Protein AF-A0A2H0JA52-F1 (afdb_monomer_lite)

Secondary structure (DSSP, 8-state):
----PPP---HHHHHHHHTT-SS-EEEETTEEEE-SSS-S--S---SS-SEEEEEE-TTTHHHIIIIIHHHHHT-TT--EEEEEESSSS-EEEEEB-TTS-BPPPEEESSSEEEETTTTEEEEHHHHTTT--------S-S-S--

Structure (mmCIF, N/CA/C/O backbone):
data_AF-A0A2H0JA52-F1
#
_entry.id   AF-A0A2H0JA52-F1
#
loop_
_atom_site.group_PDB
_atom_site.id
_atom_site.type_symbol
_atom_site.label_atom_id
_atom_site.label_alt_id
_atom_site.label_comp_id
_atom_site.label_asym_id
_atom_site.label_entity_id
_atom_site.label_seq_id
_atom_site.pdbx_PDB_ins_code
_atom_site.Cartn_x
_atom_site.Cartn_y
_atom_site.Cartn_z
_atom_site.occupancy
_atom_site.B_iso_or_equiv
_atom_site.auth_seq_id
_atom_site.auth_comp_id
_atom_site.auth_asym_id
_atom_site.auth_atom_id
_atom_site.pdbx_PDB_model_num
ATOM 1 N N . MET A 1 1 ? 27.236 -18.637 8.929 1.00 31.56 1 MET A N 1
ATOM 2 C CA . MET A 1 1 ? 26.525 -18.812 10.217 1.00 31.56 1 MET A CA 1
ATOM 3 C C . MET A 1 1 ? 25.164 -19.411 9.910 1.00 31.56 1 MET A C 1
ATOM 5 O O . MET A 1 1 ? 24.569 -18.940 8.946 1.00 31.56 1 MET A O 1
ATOM 9 N N . PRO A 1 2 ? 24.688 -20.447 10.620 1.00 35.12 2 PRO A N 1
ATOM 10 C CA . PRO A 1 2 ? 23.358 -20.975 10.359 1.00 35.12 2 PRO A CA 1
ATOM 11 C C . PRO A 1 2 ? 22.307 -19.970 10.848 1.00 35.12 2 PRO A C 1
ATOM 13 O O . PRO A 1 2 ? 22.485 -19.312 11.874 1.00 35.12 2 PRO A O 1
ATOM 16 N N . LEU A 1 3 ? 21.261 -19.817 10.042 1.00 37.00 3 LEU A N 1
ATOM 17 C CA . LEU A 1 3 ? 20.153 -18.884 10.218 1.00 37.00 3 LEU A CA 1
ATOM 18 C C . LEU A 1 3 ? 19.351 -19.261 11.474 1.00 37.00 3 LEU A C 1
ATOM 20 O O . LEU A 1 3 ? 18.951 -20.414 11.628 1.00 37.00 3 LEU A O 1
ATOM 24 N N . ALA A 1 4 ? 19.119 -18.302 12.371 1.00 36.66 4 ALA A N 1
ATOM 25 C CA . ALA A 1 4 ? 18.266 -18.505 13.536 1.00 36.66 4 ALA A CA 1
ATOM 26 C C . ALA A 1 4 ? 16.792 -18.420 13.112 1.00 36.66 4 ALA A C 1
ATOM 28 O O . ALA A 1 4 ? 16.261 -17.336 12.877 1.00 36.66 4 ALA A O 1
ATOM 29 N N . PHE A 1 5 ? 16.151 -19.581 12.999 1.00 42.31 5 PHE A N 1
ATOM 30 C CA . PHE A 1 5 ? 14.701 -19.727 12.896 1.00 42.31 5 PHE A CA 1
ATOM 31 C C . PHE A 1 5 ? 14.052 -19.146 14.166 1.00 42.31 5 PHE A C 1
ATOM 33 O O . PHE A 1 5 ? 14.376 -19.583 15.272 1.00 42.31 5 PHE A O 1
ATOM 40 N N . LYS A 1 6 ? 13.177 -18.140 14.031 1.00 45.50 6 LYS A N 1
ATOM 41 C CA . LYS A 1 6 ? 12.322 -17.672 15.136 1.00 45.50 6 LYS A CA 1
ATOM 42 C C . LYS A 1 6 ? 11.034 -18.511 15.164 1.00 45.50 6 LYS A C 1
ATOM 44 O O . LYS A 1 6 ? 10.578 -18.908 14.096 1.00 45.50 6 LYS A O 1
ATOM 49 N N . PRO A 1 7 ? 10.483 -18.803 16.356 1.00 47.38 7 PRO A N 1
ATOM 50 C CA . PRO A 1 7 ? 9.325 -19.683 16.515 1.00 47.38 7 PRO A CA 1
ATOM 51 C C . PRO A 1 7 ? 8.105 -19.129 15.774 1.00 47.38 7 PRO A C 1
ATOM 53 O O . PRO A 1 7 ? 7.997 -17.913 15.615 1.00 47.38 7 PRO A O 1
ATOM 56 N N . GLU A 1 8 ? 7.213 -20.026 15.346 1.00 51.06 8 GLU A N 1
ATOM 57 C CA . GLU A 1 8 ? 5.939 -19.700 14.696 1.00 51.06 8 GLU A CA 1
ATOM 58 C C . GLU A 1 8 ? 5.196 -18.624 15.500 1.00 51.06 8 GLU A C 1
ATOM 60 O O . GLU A 1 8 ? 4.712 -18.865 16.608 1.00 51.06 8 GLU A O 1
ATOM 65 N N . LEU A 1 9 ? 5.175 -17.403 14.967 1.00 63.25 9 LEU A N 1
ATOM 66 C CA . LEU A 1 9 ? 4.482 -16.273 15.565 1.00 63.25 9 LEU A CA 1
ATOM 67 C C . LEU A 1 9 ? 3.053 -16.288 15.010 1.00 63.25 9 LEU A C 1
ATOM 69 O O . LEU A 1 9 ? 2.864 -16.436 13.806 1.00 63.25 9 LEU A O 1
ATOM 73 N N . THR A 1 10 ? 2.041 -16.173 15.865 1.00 65.88 10 THR A N 1
ATOM 74 C CA . THR A 1 10 ? 0.652 -16.007 15.410 1.00 65.88 10 THR A CA 1
ATOM 75 C C . THR A 1 10 ? 0.396 -14.543 15.051 1.00 65.88 10 THR A C 1
ATOM 77 O O . THR A 1 10 ? 1.053 -13.651 15.592 1.00 65.88 10 THR A O 1
ATOM 80 N N . ALA A 1 11 ? -0.572 -14.285 14.166 1.00 56.50 11 ALA A N 1
ATOM 81 C CA . ALA A 1 11 ? -0.950 -12.923 13.781 1.00 56.50 11 ALA A CA 1
ATOM 82 C C . ALA A 1 11 ? -1.340 -12.065 15.002 1.00 56.50 11 ALA A C 1
ATOM 84 O O . ALA A 1 11 ? -0.894 -10.930 15.120 1.00 56.50 11 ALA A O 1
ATOM 85 N N . ASP A 1 12 ? -2.075 -12.634 15.962 1.00 63.62 12 ASP A N 1
ATOM 86 C CA . ASP A 1 12 ? -2.503 -11.921 17.174 1.00 63.62 12 ASP A CA 1
ATOM 87 C C . ASP A 1 12 ? -1.321 -11.503 18.061 1.00 63.62 12 ASP A C 1
ATOM 89 O O . ASP A 1 12 ? -1.255 -10.368 18.536 1.00 63.62 12 ASP A O 1
ATOM 93 N N . ASN A 1 13 ? -0.348 -12.402 18.247 1.00 65.81 13 ASN A N 1
ATOM 94 C CA . ASN A 1 13 ? 0.852 -12.111 19.032 1.00 65.81 13 ASN A CA 1
ATOM 95 C C . ASN A 1 13 ? 1.742 -11.085 18.323 1.00 65.81 13 ASN A C 1
ATOM 97 O O . ASN A 1 13 ? 2.335 -10.226 18.970 1.00 65.81 13 ASN A O 1
ATOM 101 N N . TYR A 1 14 ? 1.811 -11.158 16.993 1.00 61.88 14 TYR A N 1
ATOM 102 C CA . TYR A 1 14 ? 2.500 -10.168 16.178 1.00 61.88 14 TYR A CA 1
ATOM 103 C C . TYR A 1 14 ? 1.879 -8.774 16.333 1.00 61.88 14 TYR A C 1
ATOM 105 O O . TYR A 1 14 ? 2.594 -7.819 16.625 1.00 61.88 14 TYR A O 1
ATOM 113 N N . LEU A 1 15 ? 0.555 -8.661 16.197 1.00 64.38 15 LEU A N 1
ATOM 114 C CA . LEU A 1 15 ? -0.159 -7.388 16.301 1.00 64.38 15 LEU A CA 1
ATOM 115 C C . LEU A 1 15 ? -0.010 -6.756 17.692 1.00 64.38 15 LEU A C 1
ATOM 117 O O . LEU A 1 15 ? 0.210 -5.549 17.792 1.00 64.38 15 LEU A O 1
ATOM 121 N N . ALA A 1 16 ? -0.068 -7.561 18.758 1.00 68.62 16 ALA A N 1
ATOM 122 C CA . ALA A 1 16 ? 0.134 -7.086 20.127 1.00 68.62 16 ALA A CA 1
ATOM 123 C C . ALA A 1 16 ? 1.535 -6.481 20.341 1.00 68.62 16 ALA A C 1
ATOM 125 O O . ALA A 1 16 ? 1.668 -5.421 20.957 1.00 68.62 16 ALA A O 1
ATOM 126 N N . ASP A 1 17 ? 2.569 -7.127 19.799 1.00 61.25 17 ASP A N 1
ATOM 127 C CA . ASP A 1 17 ? 3.955 -6.662 19.887 1.00 61.25 17 ASP A CA 1
ATOM 128 C C . ASP A 1 17 ? 4.242 -5.462 18.971 1.00 61.25 17 ASP A C 1
ATOM 130 O O . ASP A 1 17 ? 5.067 -4.609 19.307 1.00 61.25 17 ASP A O 1
ATOM 134 N N . GLU A 1 18 ? 3.598 -5.398 17.808 1.00 61.66 18 GLU A N 1
ATOM 135 C CA . GLU A 1 18 ? 3.798 -4.356 16.799 1.00 61.66 18 GLU A CA 1
ATOM 136 C C . GLU A 1 18 ? 3.216 -3.004 17.241 1.00 61.66 18 GLU A C 1
ATOM 138 O O . GLU A 1 18 ? 3.827 -1.961 17.008 1.00 61.66 18 GLU A O 1
ATOM 143 N N . LEU A 1 19 ? 2.098 -3.007 17.978 1.00 58.84 19 LEU A N 1
ATOM 144 C CA . LEU A 1 19 ? 1.486 -1.797 18.551 1.00 58.84 19 LEU A CA 1
ATOM 145 C C . LEU A 1 19 ? 2.420 -1.020 19.496 1.00 58.84 19 LEU A C 1
ATOM 147 O O . LEU A 1 19 ? 2.225 0.176 19.712 1.00 58.84 19 LEU A O 1
ATOM 151 N N . ALA A 1 20 ? 3.435 -1.679 20.058 1.00 61.44 20 ALA A N 1
ATOM 152 C CA . ALA A 1 20 ? 4.396 -1.079 20.980 1.00 61.44 20 ALA A CA 1
ATOM 153 C C . ALA A 1 20 ? 5.701 -0.609 20.304 1.00 61.44 20 ALA A C 1
ATOM 155 O O . ALA A 1 20 ? 6.585 -0.082 20.986 1.00 61.44 20 ALA A O 1
ATOM 156 N N . ARG A 1 21 ? 5.869 -0.817 18.989 1.00 55.16 21 ARG A N 1
ATOM 157 C CA . ARG A 1 21 ? 7.149 -0.612 18.291 1.00 55.16 21 ARG A CA 1
ATOM 158 C C . ARG A 1 21 ? 7.160 0.659 17.451 1.00 55.16 21 ARG A C 1
ATOM 160 O O . ARG A 1 21 ? 6.207 1.004 16.766 1.00 55.16 21 ARG A O 1
ATOM 167 N N . SER A 1 22 ? 8.309 1.333 17.455 1.00 41.34 22 SER A N 1
ATOM 168 C CA . SER A 1 22 ? 8.590 2.483 16.585 1.00 41.34 22 SER A CA 1
ATOM 169 C C . SER A 1 22 ? 8.978 2.090 15.155 1.00 41.34 22 SER A C 1
ATOM 171 O O . SER A 1 22 ? 9.063 2.952 14.286 1.00 41.34 22 SER A O 1
ATOM 173 N N . THR A 1 23 ? 9.267 0.810 14.917 1.00 45.72 23 THR A N 1
ATOM 174 C CA . THR A 1 23 ? 9.684 0.265 13.620 1.00 45.72 23 THR A CA 1
ATOM 175 C C . THR A 1 23 ? 8.641 -0.731 13.161 1.00 45.72 23 THR A C 1
ATOM 177 O O . THR A 1 23 ? 8.279 -1.610 13.945 1.00 45.72 23 THR A O 1
ATOM 180 N N . ARG A 1 24 ? 8.191 -0.584 11.908 1.00 56.16 24 ARG A N 1
ATOM 181 C CA . ARG A 1 24 ? 7.133 -1.417 11.345 1.00 56.16 24 ARG A CA 1
ATOM 182 C C . ARG A 1 24 ? 7.670 -2.668 10.657 1.00 56.16 24 ARG A C 1
ATOM 184 O O . ARG A 1 24 ? 8.705 -2.625 9.990 1.00 56.16 24 ARG A O 1
ATOM 191 N N . HIS A 1 25 ? 6.954 -3.767 10.808 1.00 60.38 25 HIS A N 1
ATOM 192 C CA . HIS A 1 25 ? 7.265 -5.065 10.231 1.00 60.38 25 HIS A CA 1
ATOM 193 C C . HIS A 1 25 ? 6.088 -5.539 9.343 1.00 60.38 25 HIS A C 1
ATOM 195 O O . HIS A 1 25 ? 4.984 -4.995 9.387 1.00 60.38 25 HIS A O 1
ATOM 201 N N . GLU A 1 26 ? 6.322 -6.519 8.479 1.00 61.19 26 GLU A N 1
ATOM 202 C CA . GLU A 1 26 ? 5.330 -7.219 7.664 1.00 61.19 26 GLU A CA 1
ATOM 203 C C . GLU A 1 26 ? 5.253 -8.673 8.153 1.00 61.19 26 GLU A C 1
ATOM 205 O O . GLU A 1 26 ? 6.279 -9.303 8.401 1.00 61.19 26 GLU A O 1
ATOM 210 N N . PHE A 1 27 ? 4.052 -9.228 8.304 1.00 49.84 27 PHE A N 1
ATOM 211 C CA . PHE A 1 27 ? 3.854 -10.622 8.704 1.00 49.84 27 PHE A CA 1
ATOM 212 C C . PHE A 1 27 ? 3.336 -11.439 7.515 1.00 49.84 27 PHE A C 1
ATOM 214 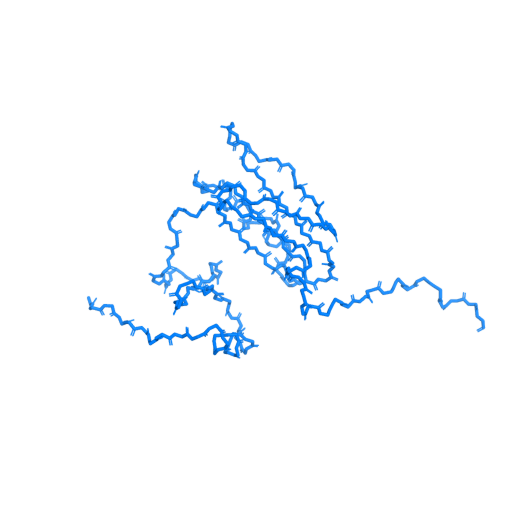O O . PHE A 1 27 ? 2.259 -11.155 6.999 1.00 49.84 27 PHE A O 1
ATOM 221 N N . VAL A 1 28 ? 4.093 -12.451 7.076 1.00 56.09 28 VAL A N 1
ATOM 222 C CA . VAL A 1 28 ? 3.754 -13.310 5.925 1.00 56.09 28 VAL A CA 1
ATOM 223 C C . VAL A 1 28 ? 4.019 -14.770 6.283 1.00 56.09 28 VAL A C 1
ATOM 225 O O . VAL A 1 28 ? 5.127 -15.105 6.699 1.00 56.09 28 VAL A O 1
ATOM 228 N N . ASP A 1 29 ? 3.019 -15.640 6.116 1.00 57.66 29 ASP A N 1
ATOM 229 C CA . ASP A 1 29 ? 3.118 -17.095 6.337 1.00 57.66 29 ASP A CA 1
ATOM 230 C C . ASP A 1 29 ? 3.733 -17.495 7.697 1.00 57.66 29 ASP A C 1
ATOM 232 O O . ASP A 1 29 ? 4.599 -18.369 7.775 1.00 57.66 29 ASP A O 1
ATOM 236 N N . GLY A 1 30 ? 3.336 -16.832 8.789 1.00 56.47 30 GLY A N 1
ATOM 237 C CA . GLY A 1 30 ? 3.871 -17.134 10.127 1.00 56.47 30 GLY A CA 1
ATOM 238 C C . GLY A 1 30 ? 5.221 -16.480 10.441 1.00 56.47 30 GLY A C 1
ATOM 239 O O . GLY A 1 30 ? 5.794 -16.733 11.503 1.00 56.47 30 GLY A O 1
ATOM 240 N N . GLN A 1 31 ? 5.752 -15.654 9.534 1.00 48.94 31 GLN A N 1
ATOM 241 C CA . GLN A 1 31 ? 7.082 -15.055 9.640 1.00 48.94 31 GLN A CA 1
ATOM 242 C C . GLN A 1 31 ? 7.022 -13.527 9.630 1.00 48.94 31 GLN A C 1
ATOM 244 O O . GLN A 1 31 ? 6.201 -12.932 8.941 1.00 48.94 31 GLN A O 1
ATOM 249 N N . VAL A 1 32 ? 7.935 -12.897 10.373 1.00 52.91 32 VAL A N 1
ATOM 250 C CA . VAL A 1 32 ? 8.064 -11.437 10.472 1.00 52.91 32 VAL A CA 1
ATOM 251 C C . VAL A 1 32 ? 9.207 -10.948 9.586 1.00 52.91 32 VAL A C 1
ATOM 253 O O . VAL A 1 32 ? 10.357 -11.360 9.747 1.00 52.91 32 VAL A O 1
ATOM 256 N N . TYR A 1 33 ? 8.888 -10.026 8.695 1.00 52.94 33 TYR A N 1
ATOM 257 C CA . TYR A 1 33 ? 9.769 -9.299 7.793 1.00 52.94 33 TYR A CA 1
ATOM 258 C C . TYR A 1 33 ? 9.814 -7.849 8.258 1.00 52.94 33 TYR A C 1
ATOM 260 O O . TYR A 1 33 ? 8.860 -7.363 8.836 1.00 52.94 33 TYR A O 1
ATOM 268 N N . ALA A 1 34 ? 10.903 -7.126 8.059 1.00 47.16 34 ALA A N 1
ATOM 269 C CA . ALA A 1 34 ? 10.930 -5.712 8.414 1.00 47.16 34 ALA A CA 1
ATOM 270 C C . ALA A 1 34 ? 10.561 -4.867 7.188 1.00 47.16 34 ALA A C 1
ATOM 272 O O . ALA A 1 34 ? 11.019 -5.152 6.080 1.00 47.16 34 ALA A O 1
ATOM 273 N N . MET A 1 35 ? 9.721 -3.847 7.375 1.00 54.94 35 MET A N 1
ATOM 274 C CA . MET A 1 35 ? 9.378 -2.916 6.300 1.00 54.94 35 MET A CA 1
ATOM 275 C C . MET A 1 35 ? 10.596 -2.032 6.021 1.00 54.94 35 MET A C 1
ATOM 277 O O . MET A 1 35 ? 11.215 -1.508 6.948 1.00 54.9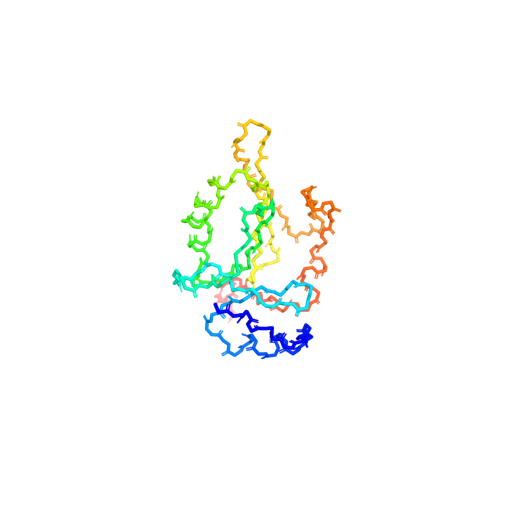4 35 MET A O 1
ATOM 281 N N . ALA A 1 36 ? 10.954 -1.859 4.748 1.00 45.94 36 ALA A N 1
ATOM 282 C CA . ALA A 1 36 ? 12.111 -1.057 4.369 1.00 45.94 36 ALA A CA 1
ATOM 283 C C . ALA A 1 36 ? 11.919 0.416 4.785 1.00 45.94 36 ALA A C 1
ATOM 285 O O . ALA A 1 36 ? 11.191 1.180 4.153 1.00 45.94 36 ALA A O 1
ATOM 286 N N . GLY A 1 37 ? 12.611 0.799 5.857 1.00 45.06 37 GLY A N 1
ATOM 287 C CA . GLY A 1 37 ? 12.670 2.147 6.405 1.00 45.06 37 GLY A CA 1
ATOM 288 C C . GLY A 1 37 ? 13.711 2.208 7.522 1.00 45.06 37 GLY A C 1
ATOM 289 O O . GLY A 1 37 ? 13.425 1.833 8.653 1.00 45.06 37 GLY A O 1
ATOM 290 N N . ALA A 1 38 ? 14.903 2.702 7.169 1.00 36.56 38 ALA A N 1
ATOM 291 C CA . ALA A 1 38 ? 16.099 2.918 7.996 1.00 36.56 38 ALA A CA 1
ATOM 292 C C . ALA A 1 38 ? 16.912 1.666 8.416 1.00 36.56 38 ALA A C 1
ATOM 294 O O . ALA A 1 38 ? 16.740 1.113 9.500 1.00 36.56 38 ALA A O 1
ATOM 295 N N . GLY A 1 39 ? 17.908 1.321 7.585 1.00 39.28 39 GLY A N 1
ATOM 296 C CA . GLY A 1 39 ? 19.110 0.570 7.977 1.00 39.28 39 GLY A CA 1
ATOM 297 C C . GLY A 1 39 ? 19.382 -0.681 7.137 1.00 39.28 39 GLY A C 1
ATOM 298 O O . GLY A 1 39 ? 18.628 -1.646 7.204 1.00 39.28 39 GLY A O 1
ATOM 299 N N . ASP A 1 40 ? 20.510 -0.693 6.419 1.00 41.38 40 ASP A N 1
ATOM 300 C CA . ASP A 1 40 ? 20.991 -1.742 5.493 1.00 41.38 40 ASP A CA 1
ATOM 301 C C . ASP A 1 40 ? 21.341 -3.105 6.149 1.00 41.38 40 ASP A C 1
ATOM 303 O O . ASP A 1 40 ? 22.156 -3.871 5.637 1.00 41.38 40 ASP A O 1
ATOM 307 N N . ALA A 1 41 ? 20.758 -3.434 7.303 1.00 43.72 41 ALA A N 1
ATOM 308 C CA . ALA A 1 41 ? 21.150 -4.571 8.137 1.00 43.72 41 ALA A CA 1
ATOM 309 C C . ALA A 1 41 ? 19.995 -5.539 8.441 1.00 43.72 41 ALA A C 1
ATOM 311 O O . ALA A 1 41 ? 19.940 -6.108 9.532 1.00 43.72 41 ALA A O 1
ATOM 312 N N . GLN A 1 42 ? 19.059 -5.733 7.506 1.00 50.66 42 GLN A N 1
ATOM 313 C CA . GLN A 1 42 ? 17.900 -6.601 7.733 1.00 50.66 42 GLN A CA 1
ATOM 314 C C . GLN A 1 42 ? 17.890 -7.826 6.792 1.00 50.66 42 GLN A C 1
ATOM 316 O O . GLN A 1 42 ? 17.950 -7.670 5.574 1.00 50.66 42 GLN A O 1
ATOM 321 N N . PRO A 1 43 ? 17.836 -9.062 7.335 1.00 46.12 43 PRO A N 1
ATOM 322 C CA . PRO A 1 43 ? 18.106 -10.298 6.589 1.00 46.12 43 PRO A CA 1
ATOM 323 C C . PRO A 1 43 ? 16.961 -10.802 5.694 1.00 46.12 43 PRO A C 1
ATOM 325 O O . PRO A 1 43 ? 17.129 -11.827 5.036 1.00 46.12 43 PRO A O 1
ATOM 328 N N . PHE A 1 44 ? 15.814 -10.118 5.644 1.00 53.75 44 PHE A N 1
ATOM 329 C CA . PHE A 1 44 ? 14.638 -10.594 4.915 1.00 53.75 44 PHE A CA 1
ATOM 330 C C . PHE A 1 44 ? 14.045 -9.482 4.048 1.00 53.75 44 PHE A C 1
ATOM 332 O O . PHE A 1 44 ? 13.302 -8.638 4.535 1.00 53.75 44 PHE A O 1
ATOM 339 N N . PHE A 1 45 ? 14.373 -9.495 2.754 1.00 60.16 45 PHE A N 1
ATOM 340 C CA . PHE A 1 45 ? 13.824 -8.588 1.747 1.00 60.16 45 PHE A CA 1
ATOM 341 C C . PHE A 1 45 ? 13.170 -9.395 0.621 1.00 60.16 45 PHE A C 1
ATOM 343 O O . PHE A 1 45 ? 13.716 -10.402 0.162 1.00 60.16 45 PHE A O 1
ATOM 350 N N . LYS A 1 46 ? 11.995 -8.963 0.155 1.00 66.56 46 LYS A N 1
ATOM 351 C CA . LYS A 1 46 ? 11.374 -9.531 -1.048 1.00 66.56 46 LYS A CA 1
ATOM 352 C C . LYS A 1 46 ? 12.077 -8.945 -2.273 1.00 66.56 46 LYS A C 1
ATOM 354 O O . LYS A 1 46 ? 12.102 -7.735 -2.461 1.00 66.56 46 LYS A O 1
ATOM 359 N N . GLN A 1 47 ? 12.664 -9.806 -3.106 1.00 68.31 47 GLN A N 1
ATOM 360 C CA . GLN A 1 47 ? 13.468 -9.376 -4.262 1.00 68.31 47 GLN A CA 1
ATOM 361 C C . GLN A 1 47 ? 12.624 -8.954 -5.465 1.00 68.31 47 GLN A C 1
ATOM 363 O O . GLN A 1 47 ? 13.045 -8.115 -6.264 1.00 68.31 47 GLN A O 1
ATOM 368 N N . HIS A 1 48 ? 11.435 -9.543 -5.601 1.00 82.31 48 HIS A N 1
ATOM 369 C CA . HIS A 1 48 ? 10.559 -9.325 -6.746 1.00 82.31 48 HIS A CA 1
ATOM 370 C C . HIS A 1 48 ? 9.098 -9.095 -6.329 1.00 82.31 48 HIS A C 1
ATOM 372 O O . HIS A 1 48 ? 8.227 -9.872 -6.727 1.00 82.31 48 HIS A O 1
ATOM 378 N N . PRO A 1 49 ? 8.811 -8.085 -5.484 1.00 88.38 49 PRO A N 1
ATOM 379 C CA . PRO A 1 49 ? 7.444 -7.785 -5.097 1.00 88.38 49 PRO A CA 1
ATOM 380 C C . PRO A 1 49 ? 6.681 -7.277 -6.314 1.00 88.38 49 PRO A C 1
ATOM 382 O O . PRO A 1 49 ? 7.158 -6.415 -7.050 1.00 88.38 49 PRO A O 1
ATOM 385 N N . CYS A 1 50 ? 5.481 -7.805 -6.510 1.00 90.31 50 CYS A N 1
ATOM 386 C CA . CYS A 1 50 ? 4.603 -7.332 -7.567 1.00 90.31 50 CYS A CA 1
ATOM 387 C C . CYS A 1 50 ? 3.485 -6.413 -7.058 1.00 90.31 50 CYS A C 1
ATOM 389 O O . CYS A 1 50 ? 2.907 -5.661 -7.842 1.00 90.31 50 CYS A O 1
ATOM 391 N N . LEU A 1 51 ? 3.263 -6.413 -5.743 1.00 90.38 51 LEU A N 1
ATOM 392 C CA . LEU A 1 51 ? 2.407 -5.501 -5.002 1.00 90.38 51 LEU A CA 1
ATOM 393 C C . LEU A 1 51 ? 3.195 -4.972 -3.799 1.00 90.38 51 LEU A C 1
ATOM 395 O O . LEU A 1 51 ? 3.882 -5.744 -3.131 1.00 90.38 51 LEU A O 1
ATOM 399 N N . VAL A 1 52 ? 3.074 -3.679 -3.520 1.00 88.94 52 VAL A N 1
ATOM 400 C CA . VAL A 1 52 ? 3.474 -3.075 -2.243 1.00 88.94 52 VAL A CA 1
ATOM 401 C C . VAL A 1 52 ? 2.275 -2.303 -1.702 1.00 88.94 52 VAL A C 1
ATOM 403 O O . VAL A 1 52 ? 1.623 -1.575 -2.453 1.00 88.94 52 VAL A O 1
ATOM 406 N N . VAL A 1 53 ? 1.985 -2.480 -0.414 1.00 89.50 53 VAL A N 1
ATOM 407 C CA . VAL A 1 53 ? 0.886 -1.813 0.290 1.00 89.50 53 VAL A CA 1
ATOM 408 C C . VAL A 1 53 ? 1.470 -0.944 1.396 1.00 89.50 53 VAL A C 1
ATOM 410 O O . VAL A 1 53 ? 2.271 -1.423 2.192 1.00 89.50 53 VAL A O 1
ATOM 413 N N . GLU A 1 54 ? 1.058 0.316 1.463 1.00 86.12 54 GLU A N 1
ATOM 414 C CA . GLU A 1 54 ? 1.472 1.255 2.504 1.00 86.12 54 GLU A CA 1
ATOM 415 C C . GLU A 1 54 ? 0.242 1.829 3.206 1.00 86.12 54 GLU A C 1
ATOM 417 O O . GLU A 1 54 ? -0.643 2.421 2.584 1.00 86.12 54 GLU A O 1
ATOM 422 N N . VAL A 1 55 ? 0.191 1.669 4.528 1.00 89.00 55 VAL A N 1
ATOM 423 C CA . VAL A 1 55 ? -0.823 2.308 5.373 1.00 89.00 55 VAL A CA 1
ATOM 424 C C . VAL A 1 55 ? -0.276 3.657 5.821 1.00 89.00 55 VAL A C 1
ATOM 426 O O . VA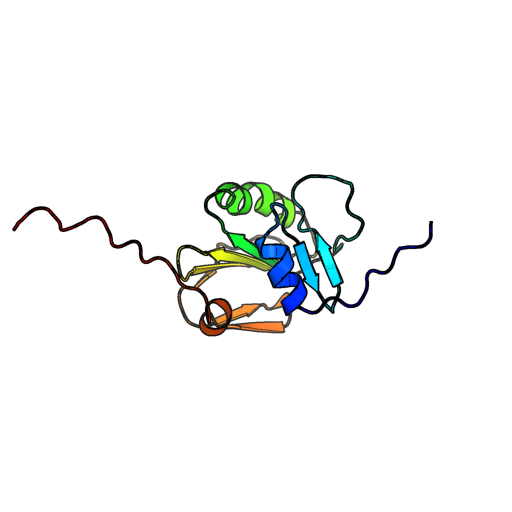L A 1 55 ? 0.605 3.722 6.685 1.00 89.00 55 VAL A O 1
ATOM 429 N N . LEU A 1 56 ? -0.805 4.720 5.221 1.00 85.81 56 LEU A N 1
ATOM 430 C CA . LEU A 1 56 ? -0.346 6.093 5.393 1.00 85.81 56 LEU A CA 1
ATOM 431 C C . LEU A 1 56 ? -0.513 6.543 6.834 1.00 85.81 56 LEU A C 1
ATOM 433 O O . LEU A 1 56 ? -1.533 6.255 7.457 1.00 85.81 56 LEU A O 1
ATOM 437 N N . SER A 1 57 ? 0.455 7.304 7.341 1.00 80.94 57 SER A N 1
ATOM 438 C CA . SER A 1 57 ? 0.362 8.005 8.622 1.00 80.94 57 SER A CA 1
ATOM 439 C C . SER A 1 57 ? 0.669 9.489 8.481 1.00 80.94 57 SER A C 1
ATOM 441 O O . SER A 1 57 ? 1.454 9.851 7.603 1.00 80.94 57 SER A O 1
ATOM 443 N N . PRO A 1 58 ? 0.151 10.350 9.379 1.00 75.75 58 PRO A N 1
ATOM 444 C CA . PRO A 1 58 ? 0.401 11.789 9.298 1.00 75.75 58 PRO A CA 1
ATOM 445 C C . PRO A 1 58 ? 1.893 12.156 9.263 1.00 75.75 58 PRO A C 1
ATOM 447 O O . PRO A 1 58 ? 2.282 13.146 8.651 1.00 75.75 58 PRO A O 1
ATOM 450 N N . SER A 1 59 ? 2.753 11.356 9.903 1.00 73.38 59 SER A N 1
ATOM 451 C CA . SER A 1 59 ? 4.195 11.614 9.975 1.00 73.38 59 SER A CA 1
ATOM 452 C C . SER A 1 59 ? 4.989 11.138 8.756 1.00 73.38 59 SER A C 1
ATOM 454 O O . SER A 1 59 ? 6.110 11.605 8.565 1.00 73.38 59 SER A O 1
ATOM 456 N N . THR A 1 60 ? 4.452 10.219 7.944 1.00 73.25 60 THR A N 1
ATOM 457 C CA . THR A 1 60 ? 5.197 9.589 6.830 1.00 73.25 60 THR A CA 1
ATOM 458 C C . THR A 1 60 ? 4.498 9.657 5.476 1.00 73.25 60 THR A C 1
ATOM 460 O O . THR A 1 60 ? 5.147 9.433 4.458 1.00 73.25 60 THR A O 1
ATOM 463 N N . GLU A 1 61 ? 3.243 10.111 5.425 1.00 80.12 61 GLU A N 1
ATOM 464 C CA . GLU A 1 61 ? 2.436 10.168 4.203 1.00 80.12 61 GLU A CA 1
ATOM 465 C C . GLU A 1 61 ? 3.129 10.913 3.053 1.00 80.12 61 GLU A C 1
ATOM 467 O O . GLU A 1 61 ? 3.133 10.438 1.919 1.00 80.12 61 GLU A O 1
ATOM 472 N N . SER A 1 62 ? 3.753 12.062 3.331 1.00 78.12 62 SER A N 1
ATOM 473 C CA . SER A 1 62 ? 4.469 12.837 2.305 1.00 78.12 62 SER A CA 1
ATOM 474 C C . SER A 1 62 ? 5.616 12.038 1.671 1.00 78.12 62 SER A C 1
ATOM 476 O O . SER A 1 62 ? 5.840 12.107 0.460 1.00 78.12 62 SER A O 1
ATOM 478 N N . ILE A 1 63 ? 6.311 11.235 2.483 1.00 75.25 63 ILE A N 1
ATOM 479 C CA . ILE A 1 63 ? 7.429 10.387 2.057 1.00 75.25 63 ILE A CA 1
ATOM 480 C C . ILE A 1 63 ? 6.901 9.189 1.261 1.00 75.25 63 ILE A C 1
ATOM 482 O O . ILE A 1 63 ? 7.427 8.900 0.183 1.00 75.25 63 ILE A O 1
ATOM 486 N N . ASP A 1 64 ? 5.843 8.532 1.749 1.00 76.44 64 ASP A N 1
ATOM 487 C CA . ASP A 1 64 ? 5.206 7.387 1.086 1.00 76.44 64 ASP A CA 1
ATOM 488 C C . ASP A 1 64 ? 4.682 7.769 -0.304 1.00 76.44 64 ASP A C 1
ATOM 490 O O . ASP A 1 64 ? 4.921 7.070 -1.287 1.00 76.44 64 ASP A O 1
ATOM 494 N N . ARG A 1 65 ? 4.055 8.944 -0.420 1.00 82.81 65 ARG A N 1
ATOM 495 C CA . ARG A 1 65 ? 3.539 9.477 -1.689 1.00 82.81 65 ARG A CA 1
ATOM 496 C C . ARG A 1 65 ? 4.619 9.966 -2.653 1.00 82.81 65 ARG A C 1
ATOM 498 O O . ARG A 1 65 ? 4.334 10.107 -3.841 1.00 82.81 65 ARG A O 1
ATOM 505 N N . SER A 1 66 ? 5.824 10.249 -2.157 1.00 83.88 66 SER A N 1
ATOM 506 C CA . SER A 1 66 ? 6.891 10.885 -2.934 1.00 83.88 66 SER A CA 1
ATOM 507 C C . SER A 1 66 ? 8.093 9.955 -3.099 1.00 83.88 66 SER A C 1
ATOM 509 O O . SER A 1 66 ? 8.151 9.169 -4.044 1.00 83.88 66 SER A O 1
ATOM 511 N N . GLU A 1 67 ? 9.070 10.036 -2.197 1.00 80.06 67 GLU A N 1
ATOM 512 C CA . GLU A 1 67 ? 10.385 9.407 -2.350 1.00 80.06 67 GLU A CA 1
ATOM 513 C C . GLU A 1 67 ? 10.298 7.885 -2.436 1.00 80.06 67 GLU A C 1
ATOM 515 O O . GLU A 1 67 ? 10.874 7.286 -3.349 1.00 80.06 67 GLU A O 1
ATOM 520 N N . LYS A 1 68 ? 9.534 7.259 -1.533 1.00 78.88 68 LYS A N 1
ATOM 521 C CA . LYS A 1 68 ? 9.361 5.803 -1.536 1.00 78.88 68 LYS A CA 1
ATOM 522 C C . LYS A 1 68 ? 8.676 5.332 -2.802 1.00 78.88 68 LYS A C 1
ATOM 524 O O . LYS A 1 68 ? 9.150 4.393 -3.435 1.00 78.88 68 LYS A O 1
ATOM 529 N N . MET A 1 69 ? 7.603 6.006 -3.205 1.00 82.12 69 MET A N 1
ATOM 530 C CA . MET A 1 69 ? 6.919 5.682 -4.444 1.00 82.12 69 MET A CA 1
ATOM 531 C C . MET A 1 69 ? 7.881 5.750 -5.635 1.00 82.12 69 MET A C 1
ATOM 533 O O . MET A 1 69 ? 7.941 4.810 -6.424 1.00 82.12 69 MET A O 1
ATOM 537 N N . LEU A 1 70 ? 8.666 6.822 -5.765 1.00 82.62 70 LEU A N 1
ATOM 538 C CA . LEU A 1 70 ? 9.652 6.946 -6.840 1.00 82.62 70 LEU A CA 1
ATOM 539 C C . LEU A 1 70 ? 10.686 5.813 -6.799 1.00 82.62 70 LEU A C 1
ATOM 541 O O . LEU A 1 70 ? 10.982 5.238 -7.846 1.00 82.62 70 LEU A O 1
ATOM 545 N N . ALA A 1 71 ? 11.179 5.450 -5.612 1.00 83.75 71 ALA A N 1
ATOM 546 C CA . ALA A 1 71 ? 12.117 4.347 -5.436 1.00 83.75 71 ALA A CA 1
ATOM 547 C C . ALA A 1 71 ? 11.495 2.996 -5.828 1.00 83.75 71 ALA A C 1
ATOM 549 O O . ALA A 1 71 ? 12.058 2.272 -6.649 1.00 83.75 71 ALA A O 1
ATOM 550 N N . TYR A 1 72 ? 10.306 2.669 -5.323 1.00 85.56 72 TYR A N 1
ATOM 551 C CA . TYR A 1 72 ? 9.626 1.405 -5.609 1.00 85.56 72 TYR A CA 1
ATOM 552 C C . TYR A 1 72 ? 9.218 1.276 -7.072 1.00 85.56 72 TYR A C 1
ATOM 554 O O . TYR A 1 72 ? 9.327 0.196 -7.648 1.00 85.56 72 TYR A O 1
ATOM 562 N N . ARG A 1 73 ? 8.851 2.380 -7.730 1.00 86.12 73 ARG A N 1
ATOM 563 C CA . ARG A 1 73 ? 8.574 2.385 -9.171 1.00 86.12 73 ARG A CA 1
ATOM 564 C C . ARG A 1 73 ? 9.771 1.933 -10.008 1.00 86.12 73 ARG A C 1
ATOM 566 O O . ARG A 1 73 ? 9.548 1.500 -11.135 1.00 86.12 73 ARG A O 1
ATOM 573 N N . THR A 1 74 ? 11.006 1.988 -9.500 1.00 86.19 74 THR A N 1
ATOM 574 C CA . THR A 1 74 ? 12.189 1.452 -10.203 1.00 86.19 74 THR A CA 1
ATOM 575 C C . THR A 1 74 ? 12.271 -0.077 -10.184 1.00 86.19 74 THR A C 1
ATOM 577 O O . THR A 1 74 ? 12.948 -0.653 -11.034 1.00 86.19 74 THR A O 1
ATOM 580 N N . VAL A 1 75 ? 11.557 -0.748 -9.273 1.00 88.94 75 VAL A N 1
ATOM 581 C CA . VAL A 1 75 ? 11.541 -2.211 -9.160 1.00 88.94 75 VAL A CA 1
ATOM 582 C C . VAL A 1 75 ? 10.817 -2.810 -10.377 1.00 88.94 75 VAL A C 1
ATOM 584 O O . VAL A 1 75 ? 9.620 -2.571 -10.547 1.00 88.94 75 VAL A O 1
ATOM 587 N N . PRO A 1 76 ? 11.485 -3.616 -11.232 1.00 90.00 76 PRO A N 1
ATOM 588 C CA . PRO A 1 76 ? 10.892 -4.077 -12.496 1.00 90.00 76 PRO A CA 1
ATOM 589 C C . PRO A 1 76 ? 9.701 -5.028 -12.340 1.00 90.00 76 PRO A C 1
ATOM 591 O O . PRO A 1 76 ? 8.863 -5.133 -13.233 1.00 90.00 76 PRO A O 1
ATOM 594 N N . SER A 1 77 ? 9.650 -5.751 -11.222 1.00 88.38 77 SER A N 1
ATOM 595 C CA . SER A 1 77 ? 8.583 -6.706 -10.909 1.00 88.38 77 SER A CA 1
ATOM 596 C C . SER A 1 77 ? 7.335 -6.041 -10.337 1.00 88.38 77 SER A C 1
ATOM 598 O O . SER A 1 77 ? 6.270 -6.653 -10.399 1.00 88.38 77 SER A O 1
ATOM 600 N N . LEU A 1 78 ? 7.439 -4.802 -9.842 1.00 92.31 78 LEU A N 1
ATOM 601 C CA . LEU A 1 78 ? 6.333 -4.110 -9.197 1.00 92.31 78 LEU A CA 1
ATOM 602 C C . LEU A 1 78 ? 5.269 -3.720 -10.221 1.00 92.31 78 LEU A C 1
ATOM 604 O O . LEU A 1 78 ? 5.558 -3.041 -11.210 1.00 92.31 78 LEU A O 1
ATOM 608 N N . ARG A 1 79 ? 4.032 -4.148 -9.971 1.00 93.75 79 ARG A N 1
ATOM 609 C CA . ARG A 1 79 ? 2.867 -3.890 -10.823 1.00 93.75 79 ARG A CA 1
ATOM 610 C C . ARG A 1 79 ? 1.862 -2.979 -10.148 1.00 93.75 79 ARG A C 1
ATOM 612 O O . ARG A 1 79 ? 1.407 -2.042 -10.792 1.00 93.75 79 ARG A O 1
ATOM 619 N N . ASP A 1 80 ? 1.594 -3.216 -8.871 1.00 93.06 80 ASP A N 1
ATOM 620 C CA . ASP A 1 80 ? 0.603 -2.482 -8.095 1.00 93.06 80 ASP A CA 1
ATOM 621 C C . ASP A 1 80 ? 1.261 -1.823 -6.870 1.00 93.06 80 ASP A C 1
ATOM 623 O O . ASP A 1 80 ? 2.101 -2.417 -6.190 1.00 93.06 80 ASP A O 1
ATOM 627 N N . TYR A 1 81 ? 0.891 -0.575 -6.593 1.00 92.56 81 TYR A N 1
ATOM 628 C CA . TYR A 1 81 ? 1.282 0.159 -5.389 1.00 92.56 81 TYR A CA 1
ATOM 629 C C . TYR A 1 81 ? 0.026 0.738 -4.743 1.00 92.56 81 TYR A C 1
ATOM 631 O O . TYR A 1 81 ? -0.632 1.595 -5.338 1.00 92.56 81 TYR A O 1
ATOM 639 N N . LEU A 1 82 ? -0.323 0.231 -3.563 1.00 92.62 82 LEU A N 1
ATOM 640 C CA . LEU A 1 82 ? -1.565 0.536 -2.863 1.00 92.62 82 LEU A CA 1
ATOM 641 C C . LEU A 1 82 ? -1.276 1.415 -1.647 1.00 92.62 82 LEU A C 1
ATOM 643 O O . LEU A 1 82 ? -0.509 1.021 -0.774 1.00 92.62 82 LEU A O 1
ATOM 647 N N . LEU A 1 83 ? -1.911 2.578 -1.564 1.00 91.50 83 LEU A N 1
ATOM 648 C CA . LEU A 1 83 ? -1.882 3.433 -0.380 1.00 91.50 83 LEU A CA 1
ATOM 649 C C . LEU A 1 83 ? -3.231 3.362 0.331 1.00 91.50 83 LEU A C 1
ATOM 651 O O . LEU A 1 83 ? -4.269 3.525 -0.307 1.00 91.50 83 LEU A O 1
ATOM 655 N N . ILE A 1 84 ? -3.224 3.161 1.644 1.00 91.81 84 ILE A N 1
ATOM 656 C CA . ILE A 1 84 ? -4.429 3.100 2.478 1.00 91.81 84 ILE A CA 1
ATOM 657 C C . ILE A 1 84 ? -4.362 4.243 3.487 1.00 91.81 84 ILE A C 1
ATOM 659 O O . ILE A 1 84 ? -3.430 4.313 4.288 1.00 91.81 84 ILE A O 1
ATOM 663 N N . SER A 1 85 ? -5.334 5.154 3.460 1.00 88.81 85 SER A N 1
ATOM 664 C CA . SER A 1 85 ? -5.420 6.224 4.455 1.00 88.81 85 SER A CA 1
ATOM 665 C C . SER A 1 85 ? -5.946 5.683 5.783 1.00 88.81 85 SER A C 1
ATOM 667 O O . SER A 1 85 ? -6.911 4.919 5.804 1.00 88.81 85 SER A O 1
ATOM 669 N N . GLN A 1 86 ? -5.336 6.113 6.891 1.00 86.44 86 GLN A N 1
ATOM 670 C CA . GLN A 1 86 ? -5.853 5.864 8.242 1.00 86.44 86 GLN A CA 1
ATOM 671 C C . GLN 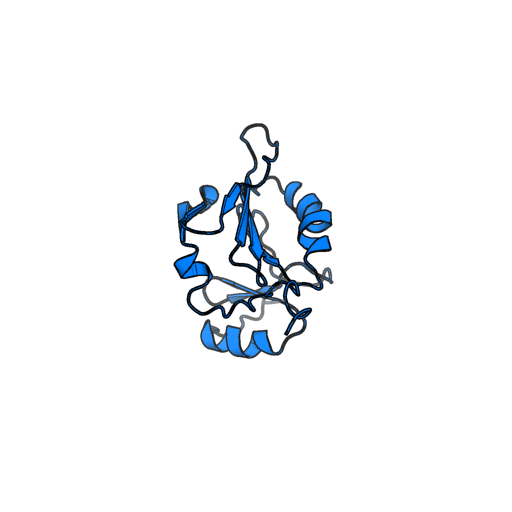A 1 86 ? -6.700 7.023 8.798 1.00 86.44 86 GLN A C 1
ATOM 673 O O . GLN A 1 86 ? -7.293 6.892 9.864 1.00 86.44 86 GLN A O 1
ATOM 678 N N . GLU A 1 87 ? -6.750 8.164 8.104 1.00 85.38 87 GLU A N 1
ATOM 679 C CA . GLU A 1 87 ? -7.541 9.335 8.520 1.00 85.38 87 GLU A CA 1
ATOM 680 C C . GLU A 1 87 ? -8.898 9.392 7.815 1.00 85.38 87 GLU A C 1
ATOM 682 O O . GLU A 1 87 ? -9.863 9.940 8.344 1.00 85.38 87 GLU A O 1
ATOM 687 N N . GLN A 1 88 ? -8.981 8.819 6.615 1.00 89.12 88 GLN A N 1
ATOM 688 C CA . GLN A 1 88 ? -10.180 8.791 5.786 1.00 89.12 88 GLN A CA 1
ATOM 689 C C . GLN A 1 88 ? -10.374 7.383 5.226 1.00 89.12 88 GLN A C 1
ATOM 691 O O . GLN A 1 88 ? -9.409 6.644 5.035 1.00 89.12 88 GLN A O 1
ATOM 696 N N . ARG A 1 89 ? -11.624 7.015 4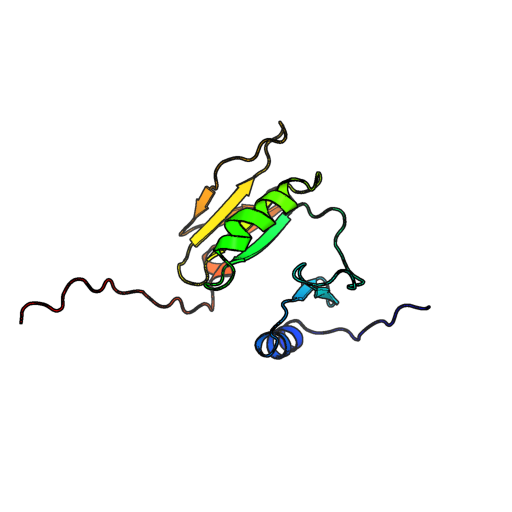.923 1.00 93.12 89 ARG A N 1
ATOM 697 C CA . ARG A 1 89 ? -11.945 5.752 4.247 1.00 93.12 89 ARG A CA 1
ATOM 698 C C . ARG A 1 89 ? -11.573 5.903 2.778 1.00 93.12 89 ARG A C 1
ATOM 700 O O . ARG A 1 89 ? -12.419 6.233 1.956 1.00 93.12 89 ARG A O 1
ATOM 707 N N . ARG A 1 90 ? -10.284 5.779 2.475 1.00 93.94 90 ARG A N 1
ATOM 708 C CA . ARG A 1 90 ? -9.736 6.110 1.165 1.00 93.94 90 ARG A CA 1
ATOM 709 C C . ARG A 1 90 ? -8.527 5.251 0.848 1.00 93.94 90 ARG A C 1
ATOM 711 O O . ARG A 1 90 ? -7.543 5.239 1.588 1.00 93.94 90 ARG A O 1
ATOM 718 N N . VAL A 1 91 ? -8.596 4.601 -0.304 1.00 94.50 91 VAL A N 1
ATOM 719 C CA . VAL A 1 91 ? -7.538 3.764 -0.861 1.00 94.50 91 VAL A CA 1
ATOM 720 C C . VAL A 1 91 ? -7.137 4.307 -2.229 1.00 94.50 91 VAL A C 1
ATOM 722 O O . VAL A 1 91 ? -7.984 4.750 -3.004 1.00 94.50 91 VAL A O 1
ATOM 725 N N . GLU A 1 92 ? -5.842 4.285 -2.531 1.00 95.06 92 GLU A N 1
ATOM 726 C CA . GLU A 1 92 ? -5.287 4.717 -3.812 1.00 95.06 92 GLU A CA 1
ATOM 727 C C . GLU A 1 92 ? -4.435 3.615 -4.417 1.00 95.06 92 GLU A C 1
ATOM 729 O O . GLU A 1 92 ? -3.421 3.220 -3.848 1.00 95.06 92 GLU A O 1
ATOM 734 N N . LEU A 1 93 ? -4.824 3.147 -5.597 1.00 94.88 93 LEU A N 1
ATOM 735 C CA . LEU A 1 93 ? -4.096 2.127 -6.331 1.00 94.88 93 LEU A CA 1
ATOM 736 C C . LEU A 1 93 ? -3.407 2.745 -7.543 1.00 94.88 93 LEU A C 1
ATOM 738 O O . LEU A 1 93 ? -4.064 3.218 -8.471 1.00 94.88 93 LEU A O 1
ATOM 742 N N . TYR A 1 94 ? -2.080 2.684 -7.568 1.00 94.69 94 TYR A N 1
ATOM 743 C CA . TYR A 1 94 ? -1.283 2.981 -8.751 1.00 94.69 94 TYR A CA 1
ATOM 744 C C . TYR A 1 94 ? -0.903 1.682 -9.447 1.00 94.69 94 TYR A C 1
ATOM 746 O O . TYR A 1 94 ? -0.423 0.751 -8.801 1.00 94.69 94 TYR A O 1
ATOM 754 N N . ARG A 1 95 ? -1.057 1.651 -10.772 1.00 94.12 95 ARG A N 1
ATOM 755 C CA . ARG A 1 95 ? -0.742 0.482 -11.593 1.00 94.12 95 ARG A CA 1
ATOM 756 C C . ARG A 1 95 ? 0.298 0.809 -12.654 1.00 94.12 95 ARG A C 1
ATOM 758 O O . ARG A 1 95 ? 0.214 1.839 -13.331 1.00 94.12 95 ARG A O 1
ATOM 765 N N . ARG A 1 96 ? 1.265 -0.092 -12.813 1.00 94.62 96 ARG A N 1
ATOM 766 C CA . ARG A 1 96 ? 2.232 -0.079 -13.909 1.00 94.62 96 ARG A CA 1
ATOM 767 C C . ARG A 1 96 ? 1.586 -0.672 -15.160 1.00 94.62 96 ARG A C 1
ATOM 769 O O . ARG A 1 96 ? 1.207 -1.842 -15.177 1.00 94.62 96 ARG A O 1
ATOM 776 N N . GLY A 1 97 ? 1.499 0.129 -16.213 1.00 91.44 97 GLY A N 1
ATOM 777 C CA . GLY A 1 97 ? 1.039 -0.284 -17.531 1.00 91.44 97 GLY A CA 1
ATOM 778 C C . GLY A 1 97 ? 1.995 -1.260 -18.217 1.00 91.44 97 GLY A C 1
ATOM 779 O O . GLY A 1 97 ? 3.139 -1.475 -17.804 1.00 91.44 97 GLY A O 1
ATOM 780 N N . VAL A 1 98 ? 1.519 -1.854 -19.311 1.00 87.56 98 VAL A N 1
ATOM 781 C CA . VAL A 1 98 ? 2.308 -2.774 -20.150 1.00 87.56 98 VAL A CA 1
ATOM 782 C C . VAL A 1 98 ? 3.510 -2.095 -20.815 1.00 87.56 98 VAL A C 1
ATOM 784 O O . VAL A 1 98 ? 4.502 -2.754 -21.107 1.00 87.56 98 VAL A O 1
ATOM 787 N N . ASP A 1 99 ? 3.439 -0.780 -21.006 1.00 91.12 99 ASP A N 1
ATOM 788 C CA . ASP A 1 99 ? 4.505 0.088 -21.514 1.00 91.12 99 ASP A CA 1
ATOM 789 C C . ASP A 1 99 ? 5.556 0.444 -20.445 1.00 91.12 99 ASP A C 1
ATOM 791 O O . ASP A 1 99 ? 6.565 1.083 -20.737 1.00 91.12 99 ASP A O 1
ATOM 795 N N . GLY A 1 100 ? 5.330 0.030 -19.196 1.00 87.75 100 GLY A N 1
ATOM 796 C CA . GLY A 1 100 ? 6.168 0.364 -18.054 1.00 87.75 100 GLY A CA 1
ATOM 797 C C . GLY A 1 100 ? 5.915 1.759 -17.475 1.00 87.75 100 GLY A C 1
ATOM 798 O O . GLY A 1 100 ? 6.592 2.129 -16.511 1.00 87.75 100 GLY A O 1
ATOM 799 N N . GLY A 1 101 ? 4.951 2.506 -18.017 1.00 91.81 101 GLY A N 1
ATOM 800 C CA . GLY A 1 101 ? 4.452 3.742 -17.431 1.00 91.81 101 GLY A CA 1
ATOM 801 C C . GLY A 1 101 ? 3.611 3.467 -16.187 1.00 91.81 101 GLY A C 1
ATOM 802 O O . GLY A 1 101 ? 3.115 2.361 -15.985 1.00 91.81 101 GLY A O 1
ATOM 803 N N . TRP A 1 102 ? 3.446 4.473 -15.333 1.00 93.25 102 TRP A N 1
ATOM 804 C CA . TRP A 1 102 ? 2.559 4.393 -14.172 1.00 93.25 102 TRP A CA 1
ATOM 805 C C . TRP A 1 102 ? 1.336 5.264 -14.408 1.00 93.25 102 TRP A C 1
ATOM 807 O O . TRP A 1 102 ? 1.473 6.460 -14.668 1.00 93.25 102 TRP A O 1
ATOM 817 N N . ALA A 1 103 ? 0.153 4.664 -14.308 1.00 90.25 103 ALA A N 1
ATOM 818 C CA . ALA A 1 103 ? -1.100 5.397 -14.396 1.00 90.25 103 ALA A CA 1
ATOM 819 C C . ALA A 1 103 ? -1.315 6.276 -13.152 1.00 90.25 103 ALA A C 1
ATOM 821 O O . ALA A 1 103 ? -0.753 6.022 -12.079 1.00 90.25 103 ALA A O 1
ATOM 822 N N . SER A 1 104 ? -2.158 7.302 -13.294 1.00 89.94 104 SER A N 1
ATOM 823 C CA . SER A 1 104 ? -2.718 8.010 -12.139 1.00 89.94 104 SER A CA 1
ATOM 824 C C . SER A 1 104 ? -3.459 7.032 -11.227 1.00 89.94 104 SER A C 1
ATOM 826 O O . SER A 1 104 ? -3.989 6.026 -11.701 1.00 89.94 104 SER A O 1
ATOM 828 N N . ALA A 1 105 ? -3.496 7.331 -9.927 1.00 90.44 105 ALA A N 1
ATOM 829 C CA . ALA A 1 105 ? -4.175 6.471 -8.969 1.00 90.44 105 ALA A CA 1
ATOM 830 C C . ALA A 1 105 ? -5.662 6.324 -9.293 1.00 90.44 105 ALA A C 1
ATOM 832 O O . ALA A 1 105 ? -6.356 7.314 -9.539 1.00 90.44 105 ALA A O 1
ATOM 833 N N . VAL A 1 106 ? -6.150 5.092 -9.196 1.00 91.81 106 VAL A N 1
ATOM 834 C CA . VAL A 1 106 ? -7.568 4.830 -8.966 1.00 91.81 106 VAL A CA 1
ATOM 835 C C . VAL A 1 106 ? -7.829 5.079 -7.487 1.00 91.81 106 VAL A C 1
ATOM 837 O O . VAL A 1 106 ? -7.164 4.495 -6.633 1.00 91.81 106 VAL A O 1
ATOM 840 N N . VAL A 1 107 ? -8.768 5.973 -7.194 1.00 94.19 107 VAL A N 1
ATOM 841 C CA . VAL A 1 107 ? -9.146 6.342 -5.829 1.00 94.19 107 VAL A CA 1
ATOM 842 C C . VAL A 1 107 ? -10.480 5.685 -5.508 1.00 94.19 107 VAL A C 1
ATOM 844 O O . VAL A 1 107 ? -11.448 5.891 -6.239 1.00 94.19 107 VAL A O 1
ATOM 847 N N . ALA A 1 108 ? -10.529 4.922 -4.420 1.00 92.81 108 ALA A N 1
ATOM 848 C CA . ALA A 1 108 ? -11.744 4.290 -3.921 1.00 92.81 108 ALA A CA 1
ATOM 849 C C . ALA A 1 108 ? -12.049 4.771 -2.497 1.00 92.81 108 ALA A C 1
ATOM 851 O O . ALA A 1 108 ? -11.162 4.802 -1.643 1.00 92.81 108 ALA A O 1
ATOM 852 N N . GLU A 1 109 ? -13.311 5.128 -2.254 1.00 93.94 109 GLU A N 1
ATOM 853 C CA . GLU A 1 109 ? -13.846 5.497 -0.929 1.00 93.94 109 GLU A CA 1
ATOM 854 C C . GLU A 1 109 ? -14.957 4.533 -0.458 1.00 93.94 109 GLU A C 1
ATOM 856 O O . GLU A 1 109 ? -15.328 4.509 0.717 1.00 93.94 109 GLU A O 1
ATOM 861 N N . ALA A 1 110 ? -15.451 3.684 -1.366 1.00 93.00 110 ALA A N 1
ATOM 862 C CA . ALA A 1 110 ? -16.330 2.549 -1.099 1.00 93.00 110 ALA A CA 1
ATOM 863 C C . ALA A 1 110 ? -16.140 1.463 -2.176 1.00 93.00 110 ALA A C 1
ATOM 865 O O . ALA A 1 110 ? -15.546 1.734 -3.222 1.00 93.00 110 ALA A O 1
ATOM 866 N N . GLY A 1 111 ? -16.688 0.268 -1.939 1.00 93.44 111 GLY A N 1
ATOM 867 C CA . GLY A 1 111 ? -16.657 -0.837 -2.897 1.00 93.44 111 GLY A CA 1
ATOM 868 C C . GLY A 1 111 ? -15.342 -1.608 -2.862 1.00 93.44 111 GLY A C 1
ATOM 869 O O . GLY A 1 111 ? -14.748 -1.785 -1.800 1.00 93.44 111 GLY A O 1
ATOM 870 N N . ASP A 1 112 ? -14.906 -2.090 -4.019 1.00 92.25 112 ASP A N 1
ATOM 871 C CA . ASP A 1 112 ? -13.800 -3.027 -4.149 1.00 92.25 112 ASP A CA 1
ATOM 872 C C . ASP A 1 112 ? -12.612 -2.499 -4.964 1.00 92.25 112 ASP A C 1
ATOM 874 O O . ASP A 1 112 ? -12.732 -1.663 -5.861 1.00 92.25 112 ASP A O 1
ATOM 878 N N . VAL A 1 113 ? -11.430 -3.014 -4.624 1.00 92.00 113 VAL A N 1
ATOM 879 C CA . VAL A 1 113 ? -10.160 -2.744 -5.292 1.00 92.00 113 VAL A CA 1
ATOM 880 C C . VAL A 1 113 ? -9.590 -4.060 -5.809 1.00 92.00 113 VAL A C 1
ATOM 882 O O . VAL A 1 113 ? -9.111 -4.902 -5.043 1.00 92.00 113 VAL A O 1
ATOM 885 N N . ALA A 1 114 ? -9.594 -4.205 -7.133 1.00 92.50 114 ALA A N 1
ATOM 886 C CA . ALA A 1 114 ? -9.035 -5.366 -7.809 1.00 92.50 114 ALA A CA 1
ATOM 887 C C . ALA A 1 114 ? -7.501 -5.290 -7.872 1.00 92.50 114 ALA A C 1
ATOM 889 O O . ALA A 1 114 ? -6.922 -4.421 -8.538 1.00 92.50 114 ALA A O 1
ATOM 890 N N . LEU A 1 115 ? -6.842 -6.247 -7.224 1.00 90.00 115 LEU A N 1
ATOM 891 C CA . LEU A 1 115 ? -5.393 -6.420 -7.212 1.00 90.00 115 LEU A CA 1
ATOM 892 C C . LEU A 1 115 ? -5.005 -7.504 -8.217 1.00 90.00 115 LEU A C 1
ATOM 894 O O . LEU A 1 115 ? -4.885 -8.686 -7.888 1.00 90.00 115 LEU A O 1
ATOM 898 N N . GLU A 1 116 ? -4.817 -7.090 -9.468 1.00 88.62 116 GLU A N 1
ATOM 899 C CA . GLU A 1 116 ? -4.569 -8.001 -10.589 1.00 88.62 116 GLU A CA 1
ATOM 900 C C . GLU A 1 116 ? -3.327 -8.862 -10.370 1.00 88.62 116 GLU A C 1
ATOM 902 O O . GLU A 1 116 ? -3.343 -10.050 -10.691 1.00 88.62 116 GLU A O 1
ATOM 907 N N . CYS A 1 117 ? -2.262 -8.292 -9.793 1.00 85.56 117 CYS A N 1
ATOM 908 C CA . CYS A 1 117 ? -1.009 -9.028 -9.675 1.00 85.56 117 CYS A CA 1
ATOM 909 C C . CYS A 1 117 ? -1.101 -10.251 -8.753 1.00 85.56 117 CYS A C 1
ATOM 911 O O . CYS A 1 117 ? -0.517 -11.295 -9.039 1.00 85.56 117 CYS A O 1
ATOM 913 N N . VAL A 1 118 ? -1.841 -10.119 -7.653 1.00 87.81 118 VAL A N 1
ATOM 914 C CA . VAL A 1 118 ? -2.027 -11.186 -6.659 1.00 87.81 118 VAL A CA 1
ATOM 915 C C . VAL A 1 118 ? -3.351 -11.928 -6.845 1.00 87.81 118 VAL A C 1
ATOM 917 O O . VAL A 1 118 ? -3.687 -12.778 -6.029 1.00 87.81 118 VAL A O 1
ATOM 920 N N . GLN A 1 119 ? -4.091 -11.626 -7.920 1.00 89.50 119 GLN A N 1
ATOM 921 C CA . GLN A 1 119 ? -5.381 -12.241 -8.251 1.00 89.50 119 GLN A CA 1
ATOM 922 C C . GLN A 1 119 ? -6.381 -12.184 -7.087 1.00 89.50 119 GLN A C 1
ATOM 924 O O . GLN A 1 119 ? -7.085 -13.151 -6.803 1.00 89.50 119 GLN A O 1
ATOM 929 N N . ALA A 1 120 ? -6.433 -11.034 -6.417 1.00 89.19 120 ALA A N 1
ATOM 930 C CA . ALA A 1 120 ? -7.290 -10.803 -5.264 1.00 89.19 120 ALA A CA 1
ATOM 931 C C . ALA A 1 120 ? -8.203 -9.599 -5.491 1.00 89.19 120 ALA A C 1
ATOM 933 O O . ALA A 1 120 ? -7.902 -8.701 -6.279 1.00 89.19 120 ALA A O 1
ATOM 934 N N . ASN A 1 121 ? -9.309 -9.575 -4.756 1.00 90.75 121 ASN A N 1
ATOM 935 C CA . ASN A 1 121 ? -10.183 -8.419 -4.658 1.00 90.75 121 ASN A CA 1
ATOM 936 C C . ASN A 1 121 ? -10.309 -8.049 -3.184 1.00 90.75 121 ASN A C 1
ATOM 938 O O . ASN A 1 121 ? -10.610 -8.924 -2.374 1.00 90.75 121 ASN A O 1
ATOM 942 N N . LEU A 1 122 ? -10.053 -6.790 -2.842 1.00 89.25 122 LEU A N 1
ATOM 943 C CA . LEU A 1 122 ? -10.212 -6.297 -1.476 1.00 89.25 122 LEU A CA 1
ATOM 944 C C . LEU A 1 122 ? -11.397 -5.349 -1.423 1.00 89.25 122 LEU A C 1
ATOM 946 O O . LEU A 1 122 ? -11.435 -4.382 -2.182 1.00 89.25 122 LEU A O 1
ATOM 950 N N . THR A 1 123 ? -12.340 -5.596 -0.519 1.00 92.38 123 THR A N 1
ATOM 951 C CA . THR A 1 123 ? -13.399 -4.622 -0.253 1.00 92.38 123 THR A CA 1
ATOM 952 C C . THR A 1 123 ? -12.908 -3.593 0.756 1.00 92.38 123 THR A C 1
ATOM 954 O O . THR A 1 123 ? -12.107 -3.893 1.646 1.00 92.38 123 THR A O 1
ATOM 957 N N . LEU A 1 124 ? -13.375 -2.353 0.638 1.00 91.69 124 LEU A N 1
ATOM 958 C CA . LEU A 1 124 ? -13.091 -1.340 1.650 1.00 91.69 124 LEU A CA 1
ATOM 959 C C . LEU A 1 124 ? -13.786 -1.689 2.973 1.00 91.69 124 LEU A C 1
ATOM 961 O O . LEU A 1 124 ? -13.370 -1.230 4.031 1.00 91.69 124 LEU A O 1
ATOM 965 N N . GLU A 1 125 ? -14.851 -2.486 2.947 1.00 90.38 125 GLU A N 1
ATOM 966 C CA . GLU A 1 125 ? -15.474 -3.055 4.139 1.00 90.38 125 GLU A CA 1
ATOM 967 C C . GLU A 1 125 ? -14.480 -3.928 4.905 1.00 90.38 125 GLU A C 1
ATOM 969 O O . GLU A 1 125 ? -14.266 -3.652 6.080 1.00 90.38 125 GLU A O 1
ATOM 974 N N . ASP A 1 126 ? -13.789 -4.850 4.233 1.00 88.69 126 ASP A N 1
ATOM 975 C CA . ASP A 1 126 ? -12.785 -5.720 4.860 1.00 88.69 126 ASP A CA 1
ATOM 976 C C . ASP A 1 126 ? -11.548 -4.930 5.319 1.00 88.69 126 ASP A C 1
ATOM 978 O O . ASP A 1 126 ? -11.028 -5.146 6.410 1.00 88.69 126 ASP A O 1
ATOM 982 N N . ILE A 1 127 ? -11.077 -3.967 4.513 1.00 89.44 127 ILE A N 1
ATOM 983 C CA . ILE A 1 127 ? -9.897 -3.145 4.856 1.00 89.44 127 ILE A CA 1
ATOM 984 C C . ILE A 1 127 ? -10.129 -2.335 6.142 1.00 89.44 127 ILE A C 1
ATOM 986 O O . ILE A 1 127 ? -9.191 -2.087 6.901 1.00 89.44 127 ILE A O 1
ATOM 990 N N . TYR A 1 128 ? -11.366 -1.896 6.378 1.00 89.50 128 TYR A N 1
ATOM 991 C CA . TYR A 1 128 ? -11.717 -0.979 7.461 1.00 89.50 128 TYR A CA 1
ATOM 992 C C . TYR A 1 128 ? -12.673 -1.594 8.501 1.00 89.50 128 TYR A C 1
ATOM 994 O O . TYR A 1 128 ? -13.248 -0.830 9.276 1.00 89.50 128 TYR A O 1
ATOM 1002 N N . GLU A 1 129 ? -12.845 -2.923 8.536 1.00 85.19 129 GLU A N 1
ATOM 1003 C CA . GLU A 1 129 ? -13.850 -3.634 9.357 1.00 85.19 129 GLU A CA 1
ATOM 1004 C C . GLU A 1 129 ? -13.826 -3.198 10.838 1.00 85.19 129 GLU A C 1
ATOM 1006 O O . GLU A 1 129 ? -14.876 -2.942 11.425 1.00 85.19 129 GLU A O 1
ATOM 1011 N N . ASP A 1 130 ? -12.629 -2.965 11.391 1.00 85.00 130 ASP A N 1
ATOM 1012 C CA . ASP A 1 130 ? -12.407 -2.555 12.788 1.00 85.00 130 ASP A CA 1
ATOM 1013 C C . ASP A 1 130 ? -11.721 -1.183 12.946 1.00 85.00 130 ASP A C 1
ATOM 1015 O O . ASP A 1 130 ? -11.213 -0.825 14.017 1.00 85.00 130 ASP A O 1
ATOM 1019 N N . VAL A 1 131 ? -11.697 -0.368 11.889 1.00 83.75 131 VAL A N 1
ATOM 1020 C CA . VAL A 1 131 ? -11.007 0.929 11.912 1.00 83.75 131 VAL A CA 1
ATOM 1021 C C . VAL A 1 131 ? -11.964 2.048 12.320 1.00 83.75 131 VAL A C 1
ATOM 1023 O O . VAL A 1 131 ? -12.894 2.415 11.602 1.00 83.75 131 VAL A O 1
ATOM 1026 N N . LYS A 1 132 ? -11.684 2.678 13.466 1.00 82.19 132 LYS A N 1
ATOM 1027 C CA . LYS A 1 132 ? -12.375 3.901 13.899 1.00 82.19 132 LYS A CA 1
ATOM 1028 C C . LYS A 1 132 ? -11.732 5.125 13.261 1.00 82.19 132 LYS A C 1
ATOM 1030 O O . LYS A 1 132 ? -10.794 5.698 13.808 1.00 82.19 132 LYS A O 1
ATOM 1035 N N . LEU A 1 133 ? -12.265 5.542 12.120 1.00 78.56 133 LEU A N 1
ATOM 1036 C CA . LEU A 1 133 ? -11.847 6.783 11.477 1.00 78.56 133 LEU A CA 1
ATOM 1037 C C . LEU A 1 133 ? -12.350 7.980 12.288 1.00 78.56 133 LEU A C 1
ATOM 1039 O O . LEU A 1 133 ? -13.546 8.100 12.573 1.00 78.56 133 LEU A O 1
ATOM 1043 N N . VAL A 1 134 ? -11.437 8.870 12.673 1.00 66.62 134 VAL A N 1
ATOM 1044 C CA . VAL A 1 134 ? -11.803 10.121 13.339 1.00 66.62 134 VAL A CA 1
ATOM 1045 C C . VAL A 1 134 ? -12.483 11.000 12.296 1.00 66.62 134 VAL A C 1
ATOM 1047 O O . VAL A 1 134 ? -11.844 11.466 11.358 1.00 66.62 134 VAL A O 1
ATOM 1050 N N . GLN A 1 135 ? -13.790 11.226 12.437 1.00 56.09 135 GLN A N 1
ATOM 1051 C CA . GLN A 1 135 ? -14.472 12.191 11.584 1.00 56.09 135 GLN A CA 1
ATOM 1052 C C . GLN A 1 135 ? -13.933 13.583 11.900 1.00 56.09 135 GLN A C 1
ATOM 1054 O O . GLN A 1 135 ? -14.232 14.152 12.951 1.00 56.09 135 GLN A O 1
ATOM 1059 N N . ASN A 1 136 ? -13.153 14.145 10.980 1.00 50.53 136 ASN A N 1
ATOM 1060 C CA . ASN A 1 136 ? -12.868 15.570 10.997 1.00 50.53 136 ASN A CA 1
ATOM 1061 C C . ASN A 1 136 ? -14.161 16.293 10.608 1.00 50.53 136 ASN A C 1
ATOM 1063 O O . ASN A 1 136 ? -14.453 16.496 9.430 1.00 50.53 136 ASN A O 1
ATOM 1067 N N . VAL A 1 137 ? -14.975 16.634 11.607 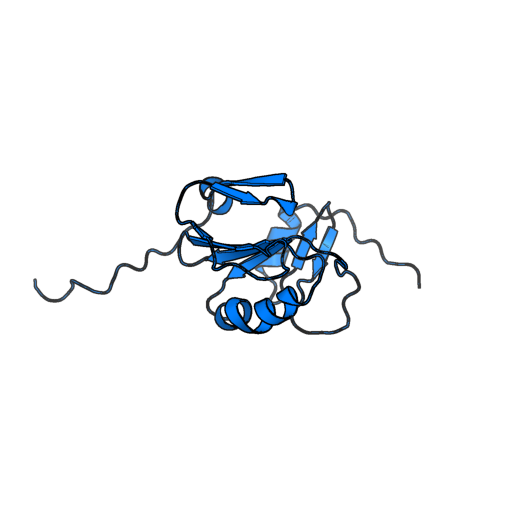1.00 47.53 137 VAL A N 1
ATOM 1068 C CA . VAL A 1 137 ? -16.087 17.565 11.414 1.00 47.53 137 VAL A CA 1
ATOM 1069 C C . VAL A 1 137 ? -15.453 18.899 11.012 1.00 47.53 137 VAL A C 1
ATOM 1071 O O . VAL A 1 137 ? -14.621 19.412 11.767 1.00 47.53 137 VAL A O 1
ATOM 1074 N N . PRO A 1 138 ? -15.781 19.470 9.839 1.00 44.50 138 PRO A N 1
ATOM 1075 C CA . PRO A 1 138 ? -15.270 20.779 9.469 1.00 44.50 138 PRO A CA 1
ATOM 1076 C C . PRO A 1 138 ? -15.596 21.773 10.584 1.00 44.50 138 PRO A C 1
ATOM 1078 O O . PRO A 1 138 ? -16.735 21.825 11.044 1.00 44.50 138 PRO A O 1
ATOM 1081 N N . LEU A 1 139 ? -14.633 22.609 10.981 1.00 50.59 139 LEU A N 1
ATOM 1082 C CA . LEU A 1 139 ? -14.846 23.756 11.879 1.00 50.59 139 LEU A CA 1
ATOM 1083 C C . LEU A 1 139 ? -15.696 24.866 11.215 1.00 50.59 139 LEU A C 1
ATOM 1085 O O . LEU A 1 139 ? -15.468 26.056 11.416 1.00 50.59 139 LEU A O 1
ATOM 1089 N N . ALA A 1 140 ? -16.667 24.495 10.386 1.00 54.03 140 ALA A N 1
ATOM 1090 C CA . ALA A 1 140 ? -17.664 25.385 9.836 1.00 54.03 140 ALA A CA 1
ATOM 1091 C C . ALA A 1 140 ? -18.981 25.112 10.569 1.00 54.03 140 ALA A C 1
ATOM 1093 O O . ALA A 1 140 ? -19.590 24.068 10.357 1.00 54.03 140 ALA A O 1
ATOM 1094 N N . LEU A 1 141 ? -19.394 26.097 11.381 1.00 49.50 141 LEU A N 1
ATOM 1095 C CA . LEU A 1 141 ? -20.675 26.264 12.100 1.00 49.50 141 LEU A CA 1
ATOM 1096 C C . LEU A 1 141 ? -20.604 26.200 13.640 1.00 49.50 141 LEU A C 1
ATOM 1098 O O . LEU A 1 141 ? -21.438 25.581 14.288 1.00 49.50 141 LEU A O 1
ATOM 1102 N N . THR A 1 142 ? -19.689 26.961 14.244 1.00 46.09 142 THR A N 1
ATOM 1103 C CA . THR A 1 142 ? -19.935 27.584 15.563 1.00 46.09 142 THR A CA 1
ATOM 1104 C C . THR A 1 142 ? -19.581 29.070 15.522 1.00 46.09 142 THR A C 1
ATOM 1106 O O . THR A 1 142 ? -18.696 29.538 16.229 1.00 46.09 142 THR A O 1
ATOM 1109 N N . TRP A 1 143 ? -20.269 29.819 14.660 1.00 49.34 143 TRP A N 1
ATOM 1110 C CA . TRP A 1 143 ? -20.508 31.250 14.848 1.00 49.34 143 TRP A CA 1
ATOM 1111 C C . TRP A 1 143 ? -21.974 31.490 14.475 1.00 49.34 143 TRP A C 1
ATOM 1113 O O . TRP A 1 143 ? -22.310 31.365 13.300 1.00 49.34 143 TRP A O 1
ATOM 1123 N N . LEU A 1 144 ? -22.799 31.798 15.486 1.00 48.50 144 LEU A N 1
ATOM 1124 C CA . LEU A 1 144 ? -24.251 32.087 15.504 1.00 48.50 144 LEU A CA 1
ATOM 1125 C C . LEU A 1 144 ? -25.110 31.026 16.218 1.00 48.50 144 LEU A C 1
ATOM 1127 O O . LEU A 1 144 ? -25.788 30.226 15.577 1.00 48.50 144 LEU A O 1
ATOM 1131 N N . ALA A 1 145 ? -25.123 31.098 17.551 1.00 46.50 145 ALA A N 1
ATOM 1132 C CA . ALA A 1 145 ? -26.336 31.142 18.378 1.00 46.50 145 ALA A CA 1
ATOM 1133 C C . ALA A 1 145 ? -25.971 31.684 19.767 1.00 46.50 145 ALA A C 1
ATOM 1135 O O . ALA A 1 145 ? -24.968 31.194 20.333 1.00 46.50 145 ALA A O 1
#

Radius of gyration: 18.01 Å; chains: 1; bounding box: 53×53×42 Å

Foldseek 3Di:
DDDDDDPQDDPVNVVVVQVPDPFDWDDDPSDTGGDPDDDPPGDDDDLQDQEDEEEDDPVCNVVLVPVVVVVVLVRPNHAWYKYQYLQALKIWIWGQDPVSDIDGTDIDSFAWDQDPVVRDIDGSCNVCVPRDHDPPPDPPDPDDD

pLDDT: mean 73.49, std 18.97, range [31.56, 95.06]

Sequence (145 aa):
MPLAFKPELTADNYLADELARSTRHEFVDGQVYAMAGAGDAQPFFKQHPCLVVEVLSPSTESIDRSEKMLAYRTVPSLRDYLLISQEQRRVELYRRGVDGGWASAVVAEAGDVALECVQANLTLEDIYEDVKLVQNVPLALTWLA